P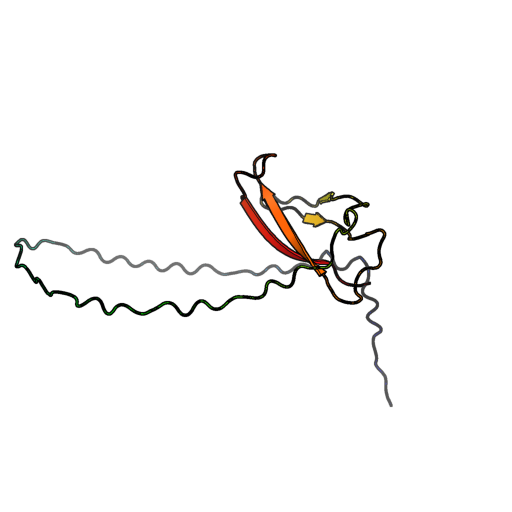rotein AF-A0A662E2J2-F1 (afdb_monomer_lite)

Foldseek 3Di:
DDDDDDDPPPDPPPPDDDDDDDDDDDDDDDDDDDDDDDDDDDDDDDDDDDDDDDDDDPDDDDPPPDPDDDFDPQQPVHKDWDDDDPPDIDIDTAGHTPDDDDQAWDKDKDFDAPDPVRPHTPDIDIDTNGHD

Radius of gyration: 28.82 Å; chains: 1; bounding box: 43×80×71 Å

Structure (mmCIF, N/CA/C/O backbone):
data_AF-A0A662E2J2-F1
#
_entry.id   AF-A0A662E2J2-F1
#
loop_
_atom_site.group_PDB
_atom_site.id
_atom_site.type_symbol
_atom_site.label_atom_id
_atom_site.label_alt_id
_atom_site.label_comp_id
_atom_site.label_asym_id
_atom_site.label_entity_id
_atom_site.label_seq_id
_atom_site.pdbx_PDB_ins_code
_atom_site.Cartn_x
_atom_site.Cartn_y
_atom_site.Cartn_z
_atom_site.occupancy
_atom_site.B_iso_or_equiv
_atom_site.auth_seq_id
_atom_site.auth_comp_id
_atom_site.auth_asym_id
_atom_site.auth_atom_id
_atom_site.pdbx_PDB_model_num
ATOM 1 N N . MET A 1 1 ? 30.033 -38.078 7.541 1.00 40.22 1 MET A N 1
ATOM 2 C CA . MET A 1 1 ? 30.691 -36.778 7.314 1.00 40.22 1 MET A CA 1
ATOM 3 C C . MET A 1 1 ? 29.781 -36.008 6.372 1.00 40.22 1 MET A C 1
ATOM 5 O O . MET A 1 1 ? 29.499 -36.529 5.304 1.00 40.22 1 MET A O 1
ATOM 9 N N . THR A 1 2 ? 29.236 -34.894 6.872 1.00 42.88 2 THR A N 1
ATOM 10 C CA . THR A 1 2 ? 28.338 -33.911 6.224 1.00 42.88 2 THR A CA 1
ATOM 11 C C . THR A 1 2 ? 26.989 -34.414 5.694 1.00 42.88 2 THR A C 1
ATOM 13 O O . THR A 1 2 ? 26.819 -34.682 4.509 1.00 42.88 2 THR A O 1
ATOM 16 N N . ASP A 1 3 ? 26.029 -34.464 6.619 1.00 49.97 3 ASP A N 1
ATOM 17 C CA . ASP A 1 3 ? 24.655 -34.006 6.393 1.00 49.97 3 ASP A CA 1
ATOM 18 C C . ASP A 1 3 ? 24.623 -32.458 6.321 1.00 49.97 3 ASP A C 1
ATOM 20 O O . ASP A 1 3 ? 25.550 -31.806 6.807 1.00 49.97 3 ASP A O 1
ATOM 24 N N . SER A 1 4 ? 23.530 -31.915 5.770 1.00 48.03 4 SER A N 1
ATOM 25 C CA . SER A 1 4 ? 23.050 -30.524 5.842 1.00 48.03 4 SER A CA 1
ATOM 26 C C . SER A 1 4 ? 23.443 -29.530 4.736 1.00 48.03 4 SER A C 1
ATOM 28 O O . SER A 1 4 ? 24.459 -28.840 4.787 1.00 48.03 4 SER A O 1
ATOM 30 N N . LYS A 1 5 ? 22.478 -29.304 3.834 1.00 57.25 5 LYS A N 1
ATOM 31 C CA . LYS A 1 5 ? 21.945 -27.954 3.579 1.00 57.25 5 LYS A CA 1
ATOM 32 C C . LYS A 1 5 ? 20.452 -28.051 3.221 1.00 57.25 5 LYS A C 1
ATOM 34 O O . LYS A 1 5 ? 20.134 -28.607 2.170 1.00 57.25 5 LYS A O 1
ATOM 39 N N . PRO A 1 6 ? 19.535 -27.543 4.064 1.00 53.69 6 PRO A N 1
ATOM 40 C CA . PRO A 1 6 ? 18.136 -27.397 3.688 1.00 53.69 6 PRO A CA 1
ATOM 41 C C . PRO A 1 6 ? 18.013 -26.438 2.502 1.00 53.69 6 PRO A C 1
ATOM 43 O O . PRO A 1 6 ? 18.673 -25.411 2.423 1.00 53.69 6 PRO A O 1
ATOM 46 N N . ASN A 1 7 ? 17.179 -26.796 1.545 1.00 53.66 7 ASN A N 1
ATOM 47 C CA . ASN A 1 7 ? 16.821 -26.014 0.376 1.00 53.66 7 ASN A CA 1
ATOM 48 C C . ASN A 1 7 ? 15.594 -25.154 0.712 1.00 53.66 7 ASN A C 1
ATOM 50 O O . ASN A 1 7 ? 14.459 -25.593 0.539 1.00 53.66 7 ASN A O 1
ATOM 54 N N . TRP A 1 8 ? 15.808 -23.917 1.172 1.00 53.94 8 TRP A N 1
ATOM 55 C CA . TRP A 1 8 ? 14.742 -22.934 1.418 1.00 53.94 8 TRP A CA 1
ATOM 56 C C . TRP A 1 8 ? 14.157 -22.382 0.113 1.00 53.94 8 TRP A C 1
ATOM 58 O O . TRP A 1 8 ? 14.255 -21.200 -0.200 1.00 53.94 8 TRP A O 1
ATOM 68 N N . ARG A 1 9 ? 13.501 -23.249 -0.661 1.00 46.03 9 ARG A N 1
ATOM 69 C CA . ARG A 1 9 ? 12.499 -22.823 -1.640 1.00 46.03 9 ARG A CA 1
ATOM 70 C C . ARG A 1 9 ? 11.246 -22.447 -0.854 1.00 46.03 9 ARG A C 1
ATOM 72 O O . ARG A 1 9 ? 10.382 -23.287 -0.614 1.00 46.03 9 ARG A O 1
ATOM 79 N N . LEU A 1 10 ? 11.210 -21.209 -0.365 1.00 48.44 10 LEU A N 1
ATOM 80 C CA . LEU A 1 10 ? 10.107 -20.693 0.434 1.00 48.44 10 LEU A CA 1
ATOM 81 C C . LEU A 1 10 ? 8.831 -20.634 -0.411 1.00 48.44 10 LEU A C 1
ATOM 83 O O . LEU A 1 10 ? 8.694 -19.922 -1.401 1.00 48.44 10 LEU A O 1
ATOM 87 N N . SER A 1 11 ? 7.943 -21.525 0.004 1.00 41.44 11 SER A N 1
ATOM 88 C CA . SER A 1 11 ? 6.597 -21.791 -0.456 1.00 41.44 11 SER A CA 1
ATOM 89 C C . SER A 1 11 ? 5.746 -20.521 -0.440 1.00 41.44 11 SER A C 1
ATOM 91 O O . SER A 1 11 ? 5.742 -19.791 0.550 1.00 41.44 11 SER A O 1
ATOM 93 N N . ARG A 1 12 ? 4.936 -20.324 -1.488 1.00 53.69 12 ARG A N 1
ATOM 94 C CA . ARG A 1 12 ? 3.883 -19.292 -1.647 1.00 53.69 12 ARG A CA 1
ATOM 95 C C . ARG A 1 12 ? 2.752 -19.382 -0.594 1.00 53.69 12 ARG A C 1
ATOM 97 O O . ARG A 1 12 ? 1.618 -19.009 -0.852 1.00 53.69 12 ARG A O 1
ATOM 104 N N . ARG A 1 13 ? 3.033 -19.976 0.565 1.00 51.56 13 ARG A N 1
ATOM 105 C CA . ARG A 1 13 ? 2.105 -20.339 1.641 1.00 51.56 13 ARG A CA 1
ATOM 106 C C . ARG A 1 13 ? 2.596 -19.900 3.025 1.00 51.56 13 ARG A C 1
ATOM 108 O O . ARG A 1 13 ? 2.016 -20.303 4.023 1.00 51.56 13 ARG A O 1
ATOM 115 N N . GLY A 1 14 ? 3.638 -19.073 3.101 1.00 47.03 14 GLY A N 1
ATOM 116 C CA . GLY A 1 14 ? 4.164 -18.531 4.359 1.00 47.03 14 GLY A CA 1
ATOM 117 C C . GLY A 1 14 ? 3.388 -17.338 4.925 1.00 47.03 14 GLY A C 1
ATOM 118 O O . GLY A 1 14 ? 3.980 -16.559 5.656 1.00 47.03 14 GLY A O 1
ATOM 119 N N . PHE A 1 15 ? 2.111 -17.161 4.571 1.00 54.44 15 PHE A N 1
ATOM 120 C CA . PHE A 1 15 ? 1.319 -15.999 4.997 1.00 54.44 15 PHE A CA 1
ATOM 121 C C . PHE A 1 15 ? 0.492 -16.239 6.281 1.00 54.44 15 PHE A C 1
ATOM 123 O O . PHE A 1 15 ? -0.149 -15.325 6.770 1.00 54.44 15 PHE A O 1
ATOM 130 N N . LEU A 1 16 ? 0.505 -17.436 6.887 1.00 49.09 16 LEU A N 1
ATOM 131 C CA . LEU A 1 16 ? -0.276 -17.705 8.111 1.00 49.09 16 LEU A CA 1
ATOM 132 C C . LEU A 1 16 ? 0.507 -18.453 9.206 1.00 49.09 16 LEU A C 1
ATOM 134 O O . LEU A 1 16 ? 0.283 -19.632 9.473 1.00 49.09 16 LEU A O 1
ATOM 138 N N . ALA A 1 17 ? 1.394 -17.738 9.892 1.00 41.12 17 ALA A N 1
ATOM 139 C CA . ALA A 1 17 ? 1.814 -18.049 11.261 1.00 41.12 17 ALA A CA 1
ATOM 140 C C . ALA A 1 17 ? 2.186 -16.707 11.918 1.00 41.12 17 ALA A C 1
ATOM 142 O O . ALA A 1 17 ? 3.186 -16.109 11.556 1.00 41.12 17 ALA A O 1
ATOM 143 N N . GLY A 1 18 ? 1.365 -16.089 12.765 1.00 41.59 18 GLY A N 1
ATOM 144 C CA . GLY A 1 18 ? 0.863 -16.659 14.008 1.00 41.59 18 GLY A CA 1
ATOM 145 C C . GLY A 1 18 ? 1.822 -16.322 15.154 1.00 41.59 18 GLY A C 1
ATOM 146 O O . GLY A 1 18 ? 2.411 -17.227 15.734 1.00 41.59 18 GLY A O 1
ATOM 147 N N . THR A 1 19 ? 1.989 -15.038 15.485 1.00 51.34 19 THR A N 1
ATOM 148 C CA . THR A 1 19 ? 2.614 -14.612 16.748 1.00 51.34 19 THR A CA 1
ATOM 149 C C . THR A 1 19 ? 1.601 -13.854 17.590 1.00 51.34 19 THR A C 1
ATOM 151 O O . THR A 1 19 ? 1.389 -12.657 17.421 1.00 51.34 19 THR A O 1
ATOM 154 N N . ILE A 1 20 ? 0.983 -14.579 18.523 1.00 52.66 20 ILE A N 1
ATOM 155 C CA . ILE A 1 20 ? 0.314 -14.007 19.690 1.00 52.66 20 ILE A CA 1
ATOM 156 C C . ILE A 1 20 ? 1.423 -13.459 20.594 1.00 52.66 20 ILE A C 1
ATOM 158 O O . ILE A 1 20 ? 2.105 -14.228 21.269 1.00 52.66 20 ILE A O 1
ATOM 162 N N . ALA A 1 21 ? 1.625 -12.144 20.611 1.00 43.91 21 ALA A N 1
ATOM 163 C CA . ALA A 1 21 ? 2.381 -11.496 21.675 1.00 43.91 21 ALA A CA 1
ATOM 164 C C . ALA A 1 21 ? 1.394 -11.076 22.769 1.00 43.91 21 ALA A C 1
ATOM 166 O O . ALA A 1 21 ? 0.586 -10.169 22.597 1.00 43.91 21 ALA A O 1
ATOM 167 N N . THR A 1 22 ? 1.433 -11.790 23.892 1.00 45.09 22 THR A N 1
ATOM 168 C CA . THR A 1 22 ? 0.699 -11.436 25.112 1.00 45.09 22 THR A CA 1
ATOM 169 C C . THR A 1 22 ? 1.498 -10.360 25.845 1.00 45.09 22 THR A C 1
ATOM 171 O O . THR A 1 22 ? 2.574 -10.660 26.356 1.00 45.09 22 THR A O 1
ATOM 174 N N . ALA A 1 23 ? 1.003 -9.123 25.914 1.00 45.22 23 ALA A N 1
ATOM 175 C CA . ALA A 1 23 ? 1.535 -8.119 26.835 1.00 45.22 23 ALA A CA 1
ATOM 176 C C . ALA A 1 23 ? 0.618 -8.040 28.063 1.00 45.22 23 ALA A C 1
ATOM 178 O O . ALA A 1 23 ? -0.560 -7.701 27.961 1.00 45.22 23 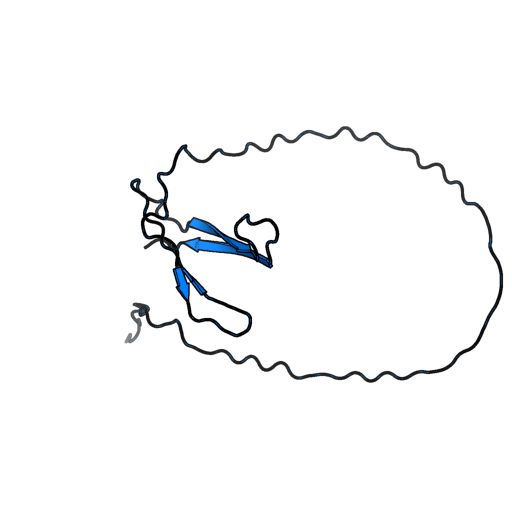ALA A O 1
ATOM 179 N N . LEU A 1 24 ? 1.166 -8.433 29.214 1.00 50.31 24 LEU A N 1
ATOM 180 C CA . LEU A 1 24 ? 0.508 -8.402 30.516 1.00 50.31 24 LEU A CA 1
ATOM 181 C C . LEU A 1 24 ? 0.296 -6.949 30.970 1.00 50.31 24 LEU A C 1
ATOM 183 O O . LEU A 1 24 ? 1.212 -6.130 30.896 1.00 50.31 24 LEU A O 1
ATOM 187 N N . ALA A 1 25 ? -0.894 -6.665 31.493 1.00 45.81 25 ALA A N 1
ATOM 188 C CA . ALA A 1 25 ? -1.226 -5.427 32.181 1.00 45.81 25 ALA A CA 1
ATOM 189 C C . ALA A 1 25 ? -0.396 -5.250 33.467 1.00 45.81 25 ALA A C 1
ATOM 191 O O . ALA A 1 25 ? -0.264 -6.184 34.258 1.00 45.81 25 ALA A O 1
ATOM 192 N N . ALA A 1 26 ? 0.086 -4.030 33.705 1.00 45.72 26 ALA A N 1
ATOM 193 C CA . ALA A 1 26 ? 0.527 -3.569 35.016 1.00 45.72 26 ALA A CA 1
ATOM 194 C C . ALA A 1 26 ? -0.277 -2.312 35.374 1.00 45.72 26 ALA A C 1
ATOM 196 O O . ALA A 1 26 ? -0.057 -1.235 34.826 1.00 45.72 26 ALA A O 1
ATOM 197 N N . CYS A 1 27 ? -1.250 -2.479 36.264 1.00 36.84 27 CYS A N 1
ATOM 198 C CA . CYS A 1 27 ? -1.915 -1.397 36.974 1.00 36.84 27 CYS A CA 1
ATOM 199 C C . CYS A 1 27 ? -0.949 -0.833 38.025 1.00 36.84 27 CYS A C 1
ATOM 201 O O . CYS A 1 27 ? -0.416 -1.580 38.846 1.00 36.84 27 CYS A O 1
ATOM 203 N N . ALA A 1 28 ? -0.720 0.477 37.994 1.00 41.81 28 ALA A N 1
ATOM 204 C CA . ALA A 1 28 ? -0.161 1.206 39.121 1.00 41.81 28 ALA A CA 1
ATOM 205 C C . ALA A 1 28 ? -1.252 2.141 39.644 1.00 41.81 28 ALA A C 1
ATOM 207 O O . ALA A 1 28 ? -1.493 3.206 39.079 1.00 41.81 28 ALA A O 1
ATOM 208 N N . ASP A 1 29 ? -1.927 1.694 40.700 1.00 39.50 29 ASP A N 1
ATOM 209 C CA . ASP A 1 29 ? -2.745 2.535 41.564 1.00 39.50 29 ASP A CA 1
ATOM 210 C C . ASP A 1 29 ? -1.810 3.391 42.428 1.00 39.50 29 ASP A C 1
ATOM 212 O O . ASP A 1 29 ? -0.915 2.878 43.104 1.00 39.50 29 ASP A O 1
ATOM 216 N N . GLY A 1 30 ? -2.003 4.705 42.387 1.00 41.09 30 GLY A N 1
ATOM 217 C CA . GLY A 1 30 ? -1.253 5.674 43.176 1.00 41.09 30 GLY A CA 1
ATOM 218 C C . GLY A 1 30 ? -2.171 6.796 43.635 1.00 41.09 30 GLY A C 1
ATOM 219 O O . GLY A 1 30 ? -2.123 7.892 43.087 1.00 41.09 30 GLY A O 1
ATOM 220 N N . ASP A 1 31 ? -3.017 6.490 44.617 1.00 38.81 31 ASP A N 1
ATOM 221 C CA . ASP A 1 31 ? -3.755 7.461 45.425 1.00 38.81 31 ASP A CA 1
ATOM 222 C C . ASP A 1 31 ? -2.792 8.161 46.398 1.00 38.81 31 ASP A C 1
ATOM 224 O O . ASP A 1 31 ? -2.224 7.529 47.291 1.00 38.81 31 ASP A O 1
ATOM 228 N N . THR A 1 32 ? -2.658 9.479 46.276 1.00 50.59 32 THR A N 1
ATOM 229 C CA . THR A 1 32 ? -2.281 10.349 47.398 1.00 50.59 32 THR A CA 1
ATOM 230 C C . THR A 1 32 ? -3.042 11.665 47.293 1.00 50.59 32 THR A C 1
ATOM 232 O O . THR A 1 32 ? -2.630 12.609 46.621 1.00 50.59 32 THR A O 1
ATOM 235 N N . ASP A 1 33 ? -4.174 11.710 47.991 1.00 43.69 33 ASP A N 1
ATOM 236 C CA . ASP A 1 33 ? -4.875 12.931 48.381 1.00 43.69 33 ASP A CA 1
ATOM 237 C C . ASP A 1 33 ? -4.129 13.635 49.526 1.00 43.69 33 ASP A C 1
ATOM 239 O O . ASP A 1 33 ? -3.727 12.986 50.495 1.00 43.69 33 ASP A O 1
ATOM 243 N N . SER A 1 34 ? -3.953 14.956 49.411 1.00 45.44 34 SER A N 1
ATOM 244 C CA . SER A 1 34 ? -3.871 15.934 50.512 1.00 45.44 34 SER A CA 1
ATOM 245 C C . SER A 1 34 ? -3.666 17.347 49.936 1.00 45.44 34 SER A C 1
ATOM 247 O O . SER A 1 34 ? -2.556 17.724 49.559 1.00 45.44 34 SER A O 1
ATOM 249 N N . GLY A 1 35 ? -4.732 18.155 49.887 1.00 36.28 35 GLY A N 1
ATOM 250 C CA . GLY A 1 35 ? -4.627 19.628 49.845 1.00 36.28 35 GLY A CA 1
ATOM 251 C C . GLY A 1 35 ? -4.231 20.220 51.218 1.00 36.28 35 GLY A C 1
ATOM 252 O O . GLY A 1 35 ? -3.875 19.451 52.111 1.00 36.28 35 GLY A O 1
ATOM 253 N N . PRO A 1 36 ? -4.359 21.544 51.481 1.00 55.66 36 PRO A N 1
ATOM 254 C CA . PRO A 1 36 ? -4.802 22.626 50.596 1.00 55.66 36 PRO A CA 1
ATOM 255 C C . PRO A 1 36 ? -3.916 23.906 50.614 1.00 55.66 36 PRO A C 1
ATOM 257 O O . PRO A 1 36 ? -3.090 24.115 51.493 1.00 55.66 36 PRO A O 1
ATOM 260 N N . ALA A 1 37 ? -4.208 24.795 49.654 1.00 42.06 37 ALA A N 1
ATOM 261 C CA . ALA A 1 37 ? -4.080 26.263 49.673 1.00 42.06 37 ALA A CA 1
ATOM 262 C C . ALA A 1 37 ? -2.734 26.928 50.049 1.00 42.06 37 ALA A C 1
ATOM 264 O O . ALA A 1 37 ? -2.320 26.943 51.203 1.00 42.06 37 ALA A O 1
ATOM 265 N N . SER A 1 38 ? -2.176 27.705 49.110 1.00 49.78 38 SER A N 1
ATOM 266 C CA . SER A 1 38 ? -1.558 28.988 49.468 1.00 49.78 38 SER A CA 1
ATOM 267 C C . SER A 1 38 ? -1.634 30.013 48.333 1.00 49.78 38 SER A C 1
ATOM 269 O O . SER A 1 38 ? -1.422 29.713 47.160 1.00 49.78 38 SER A O 1
ATOM 271 N N . THR A 1 39 ? -1.998 31.217 48.748 1.00 39.75 39 THR A N 1
ATOM 272 C CA . THR A 1 39 ? -2.351 32.433 48.013 1.00 39.75 39 THR A CA 1
ATOM 273 C C . THR A 1 39 ? -1.111 33.283 47.691 1.00 39.75 39 THR A C 1
ATOM 275 O O . THR A 1 39 ? -0.156 33.267 48.463 1.00 39.75 39 THR A O 1
ATOM 278 N N . ALA A 1 40 ? -1.233 34.149 46.668 1.00 40.41 40 ALA A N 1
ATOM 279 C CA . ALA A 1 40 ? -0.454 35.389 46.434 1.00 40.41 40 ALA A CA 1
ATOM 280 C C . ALA A 1 40 ? 0.931 35.198 45.758 1.00 40.41 40 ALA A C 1
ATOM 282 O O . ALA A 1 40 ? 1.612 34.223 46.030 1.00 40.41 40 ALA A O 1
ATOM 283 N N . VAL A 1 41 ? 1.487 36.062 44.895 1.00 46.19 41 VAL A N 1
ATOM 284 C CA . VAL A 1 41 ? 1.165 37.345 44.216 1.00 46.19 41 VAL A CA 1
ATOM 285 C C . VAL A 1 41 ? 2.216 37.512 43.080 1.00 46.19 41 VAL A C 1
ATOM 287 O O . VAL A 1 41 ? 3.237 36.822 43.115 1.00 46.19 41 VAL A O 1
ATOM 290 N N . PRO A 1 42 ? 2.010 38.391 42.075 1.00 61.84 42 PRO A N 1
ATOM 291 C CA . PRO A 1 42 ? 2.848 38.481 40.875 1.00 61.84 42 PRO A CA 1
ATOM 292 C C . PRO A 1 42 ? 4.133 39.267 41.141 1.00 61.84 42 PRO A C 1
ATOM 294 O O . PRO A 1 42 ? 4.092 40.235 41.892 1.00 61.84 42 PRO A O 1
ATOM 297 N N . ASN A 1 43 ? 5.248 38.904 40.496 1.00 50.91 43 ASN A N 1
ATOM 298 C CA . ASN A 1 43 ? 6.464 39.717 40.517 1.00 50.91 43 ASN A CA 1
ATOM 299 C C . ASN A 1 43 ? 7.267 39.634 39.206 1.00 50.91 43 ASN A C 1
ATOM 301 O O . ASN A 1 43 ? 7.874 38.617 38.883 1.00 50.91 43 ASN A O 1
ATOM 305 N N . THR A 1 44 ? 7.260 40.794 38.546 1.00 49.00 44 THR A N 1
ATOM 306 C CA . THR A 1 44 ? 8.409 41.539 38.010 1.00 49.00 44 THR A CA 1
ATOM 307 C C . THR A 1 44 ? 9.024 41.128 36.675 1.00 49.00 44 THR A C 1
ATOM 309 O O . THR A 1 44 ? 9.765 40.159 36.548 1.00 49.00 44 THR A O 1
ATOM 312 N N . ASP A 1 45 ? 8.758 42.019 35.719 1.00 43.81 45 ASP A N 1
ATOM 313 C CA . ASP A 1 45 ? 9.501 42.361 34.512 1.00 43.81 45 ASP A CA 1
ATOM 314 C C . ASP A 1 45 ? 10.976 41.937 34.502 1.00 43.81 45 ASP A C 1
ATOM 316 O O . ASP A 1 45 ? 11.804 42.403 35.287 1.00 43.81 45 ASP A O 1
ATOM 320 N N . GLY A 1 46 ? 11.308 41.113 33.511 1.00 44.72 46 GLY A N 1
ATOM 321 C CA . GLY A 1 46 ? 12.668 40.817 33.088 1.00 44.72 46 GLY A CA 1
ATOM 322 C C . GLY A 1 46 ? 12.810 41.096 31.598 1.00 44.72 46 GLY A C 1
ATOM 323 O O . GLY A 1 46 ? 12.816 40.172 30.791 1.00 44.72 46 GLY A O 1
ATOM 324 N N . THR A 1 47 ? 12.906 42.372 31.223 1.00 48.81 47 THR A N 1
ATOM 325 C CA . THR A 1 47 ? 13.358 42.782 29.887 1.00 48.81 47 THR A CA 1
ATOM 326 C C . THR A 1 47 ? 14.829 42.405 29.740 1.00 48.81 47 THR A C 1
ATOM 328 O O . THR A 1 47 ? 15.715 43.134 30.181 1.00 48.81 47 THR A O 1
ATOM 331 N N . THR A 1 48 ? 15.104 41.269 29.107 1.00 47.84 48 THR A N 1
ATOM 332 C CA . THR A 1 48 ? 16.421 40.947 28.555 1.00 47.84 48 THR A CA 1
ATOM 333 C C . THR A 1 48 ? 16.342 41.048 27.036 1.00 47.84 48 THR A C 1
ATOM 335 O O . THR A 1 48 ? 15.708 40.247 26.353 1.00 47.84 48 THR A O 1
ATOM 338 N N . ALA A 1 49 ? 16.958 42.103 26.502 1.00 47.28 49 ALA A N 1
ATOM 339 C CA . ALA A 1 49 ? 17.112 42.311 25.071 1.00 47.28 49 ALA A CA 1
ATOM 340 C C . ALA A 1 49 ? 17.959 41.171 24.484 1.00 47.28 49 ALA A C 1
ATOM 342 O O . ALA A 1 49 ? 19.149 41.058 24.773 1.00 47.28 49 ALA A O 1
ATOM 343 N N . SER A 1 50 ? 17.330 40.321 23.674 1.00 47.47 50 SER A N 1
ATOM 344 C CA . SER A 1 50 ? 18.010 39.255 22.946 1.00 47.47 50 SER A CA 1
ATOM 345 C C . SER A 1 50 ? 18.604 39.840 21.665 1.00 47.47 50 SER A C 1
ATOM 347 O O . SER A 1 50 ? 17.886 40.289 20.772 1.00 47.47 50 SER A O 1
ATOM 349 N N . THR A 1 51 ? 19.931 39.901 21.600 1.00 46.81 51 THR A N 1
ATOM 350 C CA . THR A 1 51 ? 20.688 40.271 20.401 1.00 46.81 51 THR A CA 1
ATOM 351 C C . THR A 1 51 ? 20.492 39.197 19.333 1.00 46.81 51 THR A C 1
ATOM 353 O O . THR A 1 51 ? 21.002 38.085 19.465 1.00 46.81 51 THR A O 1
ATOM 356 N N . ALA A 1 52 ? 19.757 39.524 18.273 1.00 52.41 52 ALA A N 1
ATOM 357 C CA . ALA A 1 52 ? 19.639 38.677 17.096 1.00 52.41 52 ALA A CA 1
ATOM 358 C C . ALA A 1 52 ? 20.954 38.720 16.294 1.00 52.41 52 ALA A C 1
ATOM 360 O O . ALA A 1 52 ? 21.270 39.717 15.647 1.00 52.41 52 ALA A O 1
ATOM 361 N N . THR A 1 53 ? 21.729 37.636 16.344 1.00 54.25 53 THR A N 1
ATOM 362 C CA . THR A 1 53 ? 22.824 37.386 15.399 1.00 54.25 53 THR A CA 1
ATOM 363 C C . THR A 1 53 ? 22.214 36.893 14.091 1.00 54.25 53 THR A C 1
ATOM 365 O O . THR A 1 53 ? 21.673 35.791 14.029 1.00 54.25 53 THR A O 1
ATOM 3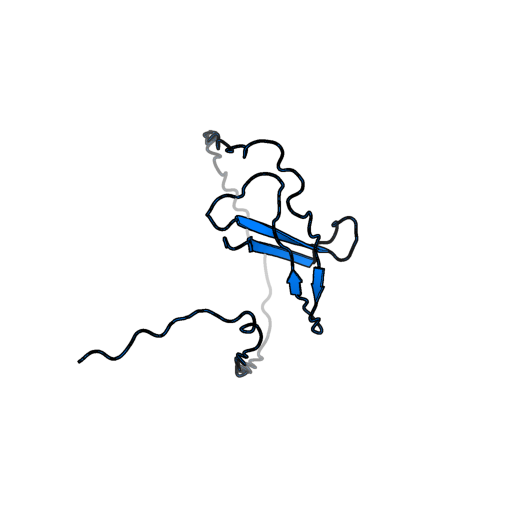68 N N . THR A 1 54 ? 22.293 37.707 13.040 1.00 47.38 54 THR A N 1
ATOM 369 C CA . THR A 1 54 ? 21.910 37.322 11.677 1.00 47.38 54 THR A CA 1
ATOM 370 C C . THR A 1 54 ? 22.882 36.263 11.156 1.00 47.38 54 THR A C 1
ATOM 372 O O . THR A 1 54 ? 23.970 36.584 10.681 1.00 47.38 54 THR A O 1
ATOM 375 N N . ALA A 1 55 ? 22.503 34.990 11.263 1.00 56.53 55 ALA A N 1
ATOM 376 C CA . ALA A 1 55 ? 23.170 33.900 10.565 1.00 56.53 55 ALA A CA 1
ATOM 377 C C . ALA A 1 55 ? 22.709 33.895 9.100 1.00 56.53 55 ALA A C 1
ATOM 379 O O . ALA A 1 55 ? 21.517 33.808 8.813 1.00 56.53 55 ALA A O 1
ATOM 380 N N . VAL A 1 56 ? 23.656 34.012 8.171 1.00 65.00 56 VAL A N 1
ATOM 381 C CA . VAL A 1 56 ? 23.407 33.819 6.738 1.00 65.00 56 VAL A CA 1
ATOM 382 C C . VAL A 1 56 ? 23.098 32.337 6.478 1.00 65.00 56 VAL A C 1
ATOM 384 O O . VAL A 1 56 ? 23.932 31.490 6.806 1.00 65.00 56 VAL A O 1
ATOM 387 N N . PRO A 1 57 ? 21.933 31.975 5.910 1.00 56.56 57 PRO A N 1
ATOM 388 C CA . PRO A 1 57 ? 21.675 30.591 5.547 1.00 56.56 57 PRO A CA 1
ATOM 389 C C . PRO A 1 57 ? 22.559 30.220 4.353 1.00 56.56 57 PRO A C 1
ATOM 391 O O . PRO A 1 57 ? 22.403 30.741 3.247 1.00 56.56 57 PRO A O 1
ATOM 394 N N . THR A 1 58 ? 23.507 29.311 4.581 1.00 61.34 58 THR A N 1
ATOM 395 C CA . THR A 1 58 ? 24.196 28.611 3.494 1.00 61.34 58 THR A CA 1
ATOM 396 C C . THR A 1 58 ? 23.147 27.764 2.787 1.00 61.34 58 THR A C 1
ATOM 398 O O . THR A 1 58 ? 22.639 26.799 3.348 1.00 61.34 58 THR A O 1
ATOM 401 N N . THR A 1 59 ? 22.765 28.177 1.581 1.00 62.69 59 THR A N 1
ATOM 402 C CA . THR A 1 59 ? 21.832 27.425 0.742 1.00 62.69 59 THR A CA 1
ATOM 403 C C . THR A 1 59 ? 22.577 26.219 0.186 1.00 62.69 59 THR A C 1
ATOM 405 O O . THR A 1 59 ? 23.326 26.331 -0.783 1.00 62.69 59 THR A O 1
ATOM 408 N N . SER A 1 60 ? 22.413 25.069 0.832 1.00 64.50 60 SER A N 1
ATOM 409 C CA . SER A 1 60 ? 22.802 23.785 0.260 1.00 64.50 60 SER A CA 1
ATOM 410 C C . SER A 1 60 ? 21.792 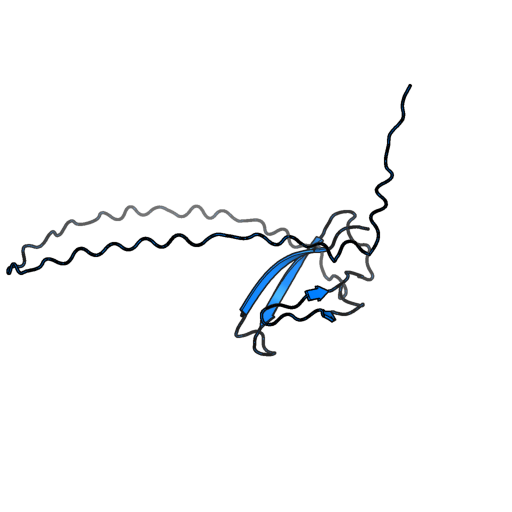23.428 -0.826 1.00 64.50 60 SER A C 1
ATOM 412 O O . SER A 1 60 ? 20.629 23.160 -0.536 1.00 64.50 60 SER A O 1
ATOM 414 N N . VAL A 1 61 ? 22.227 23.460 -2.085 1.00 63.34 61 VAL A N 1
ATOM 415 C CA . VAL A 1 61 ? 21.452 22.917 -3.203 1.00 63.34 61 VAL A CA 1
ATOM 416 C C . VAL A 1 61 ? 21.498 21.397 -3.075 1.00 63.34 61 VAL A C 1
ATOM 418 O O . VAL A 1 61 ? 22.548 20.789 -3.273 1.00 63.34 61 VAL A O 1
ATOM 421 N N . VAL A 1 62 ? 20.375 20.795 -2.686 1.00 66.00 62 VAL A N 1
ATOM 422 C CA . VAL A 1 62 ? 20.172 19.350 -2.807 1.00 66.00 62 VAL A CA 1
ATOM 423 C C . VAL A 1 62 ? 19.886 19.083 -4.278 1.00 66.00 62 VAL A C 1
ATOM 425 O O . VAL A 1 62 ? 18.844 19.479 -4.800 1.00 66.00 62 VAL A O 1
ATOM 428 N N . GLU A 1 63 ? 20.842 18.460 -4.961 1.00 55.62 63 GLU A N 1
ATOM 429 C CA . GLU A 1 63 ? 20.629 17.926 -6.300 1.00 55.62 63 GLU A CA 1
ATOM 430 C C . GLU A 1 63 ? 19.609 16.790 -6.179 1.00 55.62 63 GLU A C 1
ATOM 432 O O . GLU A 1 63 ? 19.916 15.696 -5.711 1.00 55.62 63 GLU A O 1
ATOM 437 N N . THR A 1 64 ? 18.355 17.090 -6.514 1.00 53.81 64 THR A N 1
ATOM 438 C CA . THR A 1 64 ? 17.324 16.068 -6.673 1.00 53.81 64 THR A CA 1
ATOM 439 C C . THR A 1 64 ? 17.640 15.344 -7.970 1.00 53.81 64 THR A C 1
ATOM 441 O O . THR A 1 64 ? 17.426 15.885 -9.055 1.00 53.81 64 THR A O 1
ATOM 444 N N . THR A 1 65 ? 18.204 14.145 -7.858 1.00 60.88 65 THR A N 1
ATOM 445 C CA . THR A 1 65 ? 18.350 13.203 -8.964 1.00 60.88 65 THR A CA 1
ATOM 446 C C . THR A 1 65 ? 16.952 12.911 -9.495 1.00 60.88 65 THR A C 1
ATOM 448 O O . THR A 1 65 ? 16.193 12.155 -8.896 1.00 60.88 65 THR A O 1
ATOM 451 N N . VAL A 1 66 ? 16.577 13.575 -10.588 1.00 60.97 66 VAL A N 1
ATOM 452 C CA . VAL A 1 66 ? 15.316 13.310 -11.280 1.00 60.97 66 VAL A CA 1
ATOM 453 C C . VAL A 1 66 ? 15.430 11.898 -11.862 1.00 60.97 66 VAL A C 1
ATOM 455 O O . VAL A 1 66 ? 16.309 11.682 -12.704 1.00 60.97 66 VAL A O 1
ATOM 458 N N . PRO A 1 67 ? 14.617 10.924 -11.411 1.00 62.41 67 PRO A N 1
ATOM 459 C CA . PRO A 1 67 ? 14.626 9.593 -12.000 1.00 62.41 67 PRO A CA 1
ATOM 460 C C . PRO A 1 67 ? 14.303 9.697 -13.500 1.00 62.41 67 PRO A C 1
ATOM 462 O O . PRO A 1 67 ? 13.566 10.604 -13.905 1.00 62.41 67 PRO A O 1
ATOM 465 N N . PRO A 1 68 ? 14.882 8.824 -14.346 1.00 56.12 68 PRO A N 1
ATOM 466 C CA . PRO A 1 68 ? 14.672 8.879 -15.786 1.00 56.12 68 PRO A CA 1
ATOM 467 C C . PRO A 1 68 ? 13.178 8.877 -16.132 1.00 56.12 68 PRO A C 1
ATOM 469 O O . PRO A 1 68 ? 12.361 8.203 -15.508 1.00 56.12 68 PRO A O 1
ATOM 472 N N . ALA A 1 69 ? 12.853 9.718 -17.111 1.00 62.47 69 ALA A N 1
ATOM 473 C CA . ALA A 1 69 ? 11.510 10.154 -17.439 1.00 62.47 69 ALA A CA 1
ATOM 474 C C . ALA A 1 69 ? 10.602 9.035 -17.976 1.00 62.47 69 ALA A C 1
ATOM 476 O O . ALA A 1 69 ? 11.012 8.236 -18.811 1.00 62.47 69 ALA A O 1
ATOM 477 N N . VAL A 1 70 ? 9.340 9.128 -17.544 1.00 51.91 70 VAL A N 1
ATOM 478 C CA . VAL A 1 70 ? 8.129 8.442 -18.021 1.00 51.91 70 VAL A CA 1
ATOM 479 C C . VAL A 1 70 ? 8.222 6.920 -18.001 1.00 51.91 70 VAL A C 1
ATOM 481 O O . VAL A 1 70 ? 8.289 6.264 -19.033 1.00 51.91 70 VAL A O 1
ATOM 484 N N . LEU A 1 71 ? 8.138 6.363 -16.794 1.00 61.19 71 LEU A N 1
ATOM 485 C CA . LEU A 1 71 ? 7.695 4.987 -16.630 1.00 61.19 71 LEU A CA 1
ATOM 486 C C . LEU A 1 71 ? 6.253 4.915 -17.144 1.00 61.19 71 LEU A C 1
ATOM 488 O O . LEU A 1 71 ? 5.365 5.578 -16.601 1.00 61.19 71 LEU A O 1
ATOM 492 N N . THR A 1 72 ? 6.023 4.136 -18.200 1.00 78.06 72 THR A N 1
ATOM 493 C CA . THR A 1 72 ? 4.695 3.579 -18.473 1.00 78.06 72 THR A CA 1
ATOM 494 C C . THR A 1 72 ? 4.110 3.054 -17.161 1.00 78.06 72 THR A C 1
ATOM 496 O O . THR A 1 72 ? 4.863 2.537 -16.334 1.00 78.06 72 THR A O 1
ATOM 499 N N . ASP A 1 73 ? 2.795 3.210 -16.967 1.00 89.12 73 ASP A N 1
ATOM 500 C CA . ASP A 1 73 ? 2.095 2.796 -15.745 1.00 89.12 73 ASP A CA 1
ATOM 501 C C . ASP A 1 73 ? 2.604 1.426 -15.252 1.00 89.12 73 ASP A C 1
ATOM 503 O O . ASP A 1 73 ? 2.362 0.412 -15.913 1.00 89.12 73 ASP A O 1
ATOM 507 N N . PRO A 1 74 ? 3.338 1.363 -14.125 1.00 91.12 74 PRO A N 1
ATOM 508 C CA . PRO A 1 74 ? 3.919 0.114 -13.654 1.00 91.12 74 PRO A CA 1
ATOM 509 C C . PRO A 1 74 ? 2.861 -0.811 -13.042 1.00 91.12 74 PRO A C 1
ATOM 511 O O . PRO A 1 74 ? 3.165 -1.969 -12.754 1.00 91.12 74 PRO A O 1
ATOM 514 N N . PHE A 1 75 ? 1.623 -0.342 -12.861 1.00 93.06 75 PHE A N 1
ATOM 515 C CA . PHE A 1 75 ? 0.519 -1.079 -12.257 1.00 93.06 75 PHE A CA 1
ATOM 516 C C . PHE A 1 75 ? -0.441 -1.663 -13.301 1.00 93.06 75 PHE A C 1
ATOM 518 O O . PHE A 1 75 ? -1.644 -1.761 -13.067 1.00 93.06 75 PHE A O 1
ATOM 525 N N . THR A 1 76 ? 0.086 -2.146 -14.432 1.00 93.19 76 THR A N 1
ATOM 526 C CA . THR A 1 76 ? -0.715 -2.767 -15.508 1.00 93.19 76 THR A CA 1
ATOM 527 C C . THR A 1 76 ? -1.539 -3.983 -15.060 1.00 93.19 76 THR A C 1
ATOM 529 O O . THR A 1 76 ? -2.535 -4.334 -15.692 1.00 93.19 76 THR A O 1
ATOM 532 N N . LEU A 1 77 ? -1.148 -4.631 -13.957 1.00 94.25 77 LEU A N 1
ATOM 533 C CA . LEU A 1 77 ? -1.875 -5.747 -13.338 1.00 94.25 77 LEU A CA 1
ATOM 534 C C . LEU A 1 77 ? -2.918 -5.296 -12.300 1.00 94.25 77 LEU A C 1
ATOM 536 O O . LEU A 1 77 ? -3.616 -6.135 -11.730 1.00 94.25 77 LEU A O 1
ATOM 540 N N . GLY A 1 78 ? -3.033 -3.988 -12.078 1.00 95.50 78 GLY A N 1
ATOM 541 C CA . GLY A 1 78 ? -3.933 -3.364 -11.123 1.00 95.50 78 GLY A CA 1
ATOM 542 C C . GLY A 1 78 ? -3.477 -3.476 -9.669 1.00 95.50 78 GLY A C 1
ATOM 543 O O . GLY A 1 78 ? -2.376 -3.924 -9.347 1.00 95.50 78 GLY A O 1
ATOM 544 N N . VAL A 1 79 ? -4.382 -3.061 -8.787 1.00 96.75 79 VAL A N 1
ATOM 545 C CA . VAL A 1 79 ? -4.245 -3.097 -7.328 1.00 96.75 79 VAL A CA 1
ATOM 546 C C . VAL A 1 79 ? -5.421 -3.889 -6.763 1.00 96.75 79 VAL A C 1
ATOM 548 O O . VAL A 1 79 ? -6.524 -3.858 -7.313 1.00 96.75 79 VAL A O 1
ATOM 551 N N . ALA A 1 80 ? -5.196 -4.612 -5.671 1.00 97.12 80 ALA A N 1
ATOM 552 C CA . ALA A 1 80 ? -6.228 -5.368 -4.977 1.00 97.12 80 ALA A CA 1
ATOM 553 C C . ALA A 1 80 ? -6.137 -5.178 -3.460 1.00 97.12 80 ALA A C 1
ATOM 555 O O . ALA A 1 80 ? -5.083 -4.844 -2.919 1.00 97.12 80 ALA A O 1
ATOM 556 N N . SER A 1 81 ? -7.243 -5.458 -2.773 1.00 97.94 81 SER A N 1
ATOM 557 C CA . SER A 1 81 ? -7.306 -5.558 -1.315 1.00 97.94 81 SER A CA 1
ATOM 558 C C . SER A 1 81 ? -7.892 -6.906 -0.880 1.00 97.94 81 SER A C 1
ATOM 560 O O . SER A 1 81 ? -8.576 -7.578 -1.659 1.00 97.94 81 SER A O 1
ATOM 562 N N . GLY A 1 82 ? -7.610 -7.341 0.350 1.00 97.56 82 GLY A N 1
ATOM 563 C CA . GLY A 1 82 ? -8.115 -8.615 0.869 1.00 97.56 82 GLY A CA 1
ATOM 564 C C . GLY A 1 82 ? -7.844 -8.855 2.353 1.00 97.56 82 GLY A C 1
ATOM 565 O O . GLY A 1 82 ? -7.212 -8.040 3.013 1.00 97.56 82 GLY A O 1
ATOM 566 N N . ASP A 1 83 ? -8.346 -9.989 2.855 1.00 97.88 83 ASP A N 1
ATOM 567 C CA . ASP A 1 83 ? -8.230 -10.444 4.255 1.00 97.88 83 ASP A CA 1
ATOM 568 C C . ASP A 1 83 ? -8.542 -9.351 5.303 1.00 97.88 83 ASP A C 1
ATOM 570 O O . ASP A 1 83 ? -7.675 -8.964 6.087 1.00 97.88 83 ASP A O 1
ATOM 574 N N . PRO A 1 84 ? -9.763 -8.782 5.288 1.00 97.94 84 PRO A N 1
ATOM 575 C CA . PRO A 1 84 ? -10.115 -7.723 6.219 1.00 97.94 84 PRO A CA 1
ATOM 576 C C . PRO A 1 84 ? -10.250 -8.252 7.655 1.00 97.94 84 PRO A C 1
ATOM 578 O O . PRO A 1 84 ? -10.956 -9.228 7.923 1.00 97.94 84 PRO A O 1
ATOM 581 N N . LEU A 1 85 ? -9.632 -7.533 8.583 1.00 97.88 85 LEU A N 1
ATOM 582 C CA . LEU A 1 85 ? -9.860 -7.577 10.024 1.00 97.88 85 LEU A CA 1
ATOM 583 C C . LEU A 1 85 ? -10.690 -6.346 10.446 1.00 97.88 85 LEU A C 1
ATOM 585 O O . LEU A 1 85 ? -10.942 -5.467 9.621 1.00 97.88 85 LEU A O 1
ATOM 589 N N . PRO A 1 86 ? -11.150 -6.247 11.711 1.00 98.00 86 PRO A N 1
ATOM 590 C CA . PRO A 1 86 ? -11.956 -5.106 12.155 1.00 98.00 86 PRO A CA 1
ATOM 591 C C . PRO A 1 86 ? -11.296 -3.731 11.958 1.00 98.00 86 PRO A C 1
ATOM 593 O O . PRO A 1 86 ? -12.004 -2.737 11.838 1.00 98.00 86 PRO A O 1
ATOM 596 N N . ASP A 1 87 ? -9.966 -3.681 11.943 1.00 96.69 87 ASP A N 1
ATOM 597 C CA . ASP A 1 87 ? -9.147 -2.467 11.918 1.00 96.69 87 ASP A CA 1
ATOM 598 C C . ASP A 1 87 ? -8.053 -2.479 10.837 1.00 96.69 87 ASP A C 1
ATOM 600 O O . ASP A 1 87 ? -7.250 -1.551 10.761 1.00 96.69 87 ASP A O 1
ATOM 604 N N . SER A 1 88 ? -7.981 -3.522 10.007 1.00 97.06 88 SER A N 1
ATOM 605 C CA . SER A 1 88 ? -6.903 -3.670 9.026 1.00 97.06 88 SER A CA 1
ATOM 606 C C . SER A 1 88 ? -7.325 -4.463 7.794 1.00 97.06 88 SER A C 1
ATOM 608 O O . SER A 1 88 ? -8.308 -5.200 7.794 1.00 97.06 88 SER A O 1
ATOM 610 N N . VAL A 1 89 ? -6.579 -4.280 6.710 1.00 98.12 89 VAL A N 1
ATOM 611 C CA . VAL A 1 89 ? -6.766 -4.968 5.432 1.00 98.12 89 VAL A CA 1
ATOM 612 C C . VAL A 1 89 ? -5.405 -5.128 4.768 1.00 98.12 89 VAL A C 1
ATOM 614 O O . VAL A 1 89 ? -4.495 -4.331 4.996 1.00 98.12 89 VAL A O 1
ATOM 617 N N . ILE A 1 90 ? -5.256 -6.144 3.928 1.00 98.06 90 ILE A N 1
ATOM 618 C CA . ILE A 1 90 ? -4.075 -6.305 3.085 1.00 98.06 90 ILE A CA 1
ATOM 619 C C . ILE A 1 90 ? -4.271 -5.510 1.800 1.00 98.06 90 ILE A C 1
ATOM 621 O O . ILE A 1 90 ? -5.305 -5.643 1.144 1.00 98.06 90 ILE A O 1
ATOM 625 N N . LEU A 1 91 ? -3.244 -4.760 1.403 1.00 98.06 91 LEU A N 1
ATOM 626 C CA . LEU A 1 91 ? -3.106 -4.191 0.064 1.00 98.06 91 LEU A CA 1
ATOM 627 C C . LEU A 1 91 ? -2.097 -5.018 -0.734 1.00 98.06 91 LEU A C 1
ATOM 629 O O . LEU A 1 91 ? -1.043 -5.393 -0.221 1.00 98.06 91 LEU A O 1
ATOM 633 N N . TRP A 1 92 ? -2.423 -5.315 -1.990 1.00 97.25 92 TRP A N 1
ATOM 634 C CA . TRP A 1 92 ? -1.548 -6.059 -2.886 1.00 97.25 92 TRP A CA 1
ATOM 635 C C . TRP A 1 92 ? -1.438 -5.382 -4.248 1.00 97.25 92 TRP A C 1
ATOM 637 O O . TRP A 1 92 ? -2.435 -4.989 -4.854 1.00 97.25 92 TRP A O 1
ATOM 647 N N . THR A 1 93 ? -0.209 -5.314 -4.748 1.00 96.00 93 THR A N 1
ATOM 648 C CA . THR A 1 93 ? 0.107 -4.910 -6.115 1.00 96.00 93 THR A CA 1
ATOM 649 C C . THR A 1 93 ? 1.334 -5.671 -6.613 1.00 96.00 93 THR A C 1
ATOM 651 O O . THR A 1 93 ? 2.067 -6.290 -5.834 1.00 96.00 93 THR A O 1
ATOM 654 N N . ARG A 1 94 ? 1.560 -5.631 -7.925 1.00 94.69 94 ARG A N 1
ATOM 655 C CA . ARG A 1 94 ? 2.769 -6.147 -8.562 1.00 94.69 94 ARG A CA 1
ATOM 656 C C . ARG A 1 94 ? 3.197 -5.215 -9.684 1.00 94.69 94 ARG A C 1
ATOM 658 O O . ARG A 1 94 ? 2.433 -4.994 -10.618 1.00 94.69 94 ARG A O 1
ATOM 665 N N . LEU A 1 95 ? 4.449 -4.768 -9.621 1.00 93.19 95 LEU A N 1
ATOM 666 C CA . LEU A 1 95 ? 5.045 -3.952 -10.671 1.00 93.19 95 LEU A CA 1
ATOM 667 C C . LEU A 1 95 ? 5.254 -4.792 -11.940 1.00 93.19 95 LEU A C 1
ATOM 669 O O . LEU A 1 95 ? 5.869 -5.863 -11.906 1.00 93.19 95 LEU A O 1
ATOM 673 N N . HIS A 1 96 ? 4.704 -4.313 -13.052 1.00 91.69 96 HIS A N 1
ATOM 674 C CA . HIS A 1 96 ? 4.851 -4.887 -14.385 1.00 91.69 96 HIS A CA 1
ATOM 675 C C . HIS A 1 96 ? 4.840 -3.779 -15.457 1.00 91.69 96 HIS A C 1
ATOM 677 O O . HIS A 1 96 ? 3.861 -3.654 -16.202 1.00 91.69 96 HIS A O 1
ATOM 683 N N . PRO A 1 97 ? 5.892 -2.942 -15.511 1.00 88.50 97 PRO A N 1
ATOM 684 C CA . PRO A 1 97 ? 6.048 -1.960 -16.579 1.00 88.50 97 PRO A CA 1
ATOM 685 C C . PRO A 1 97 ? 6.429 -2.625 -17.909 1.00 88.50 97 PRO A C 1
ATOM 687 O O . PRO A 1 97 ? 6.889 -3.768 -17.946 1.00 88.50 97 PRO A O 1
ATOM 690 N N . GLU A 1 98 ? 6.233 -1.893 -19.008 1.00 85.69 98 GLU A N 1
ATOM 691 C CA . GLU A 1 98 ? 6.665 -2.321 -20.348 1.00 85.69 98 GLU A CA 1
ATOM 692 C C . GLU A 1 98 ? 8.193 -2.327 -20.491 1.00 85.69 98 GLU A C 1
ATOM 694 O O . GLU A 1 98 ? 8.755 -3.184 -21.177 1.00 85.69 98 GLU A O 1
ATOM 699 N N . ASP A 1 99 ? 8.857 -1.392 -19.815 1.00 85.56 99 ASP A N 1
ATOM 700 C CA . ASP A 1 99 ? 10.308 -1.328 -19.714 1.00 85.56 99 ASP A CA 1
ATOM 701 C C . ASP A 1 99 ? 10.834 -2.266 -18.615 1.00 85.56 99 ASP A C 1
ATOM 703 O O . ASP A 1 99 ? 10.134 -2.546 -17.639 1.00 85.56 99 ASP A O 1
ATOM 707 N N . PRO A 1 100 ? 12.075 -2.766 -18.732 1.00 85.12 100 PRO A N 1
ATOM 708 C CA . PRO A 1 100 ? 12.666 -3.611 -17.704 1.00 85.12 100 PRO A CA 1
ATOM 709 C C . PRO A 1 100 ? 12.812 -2.863 -16.371 1.00 85.12 100 PRO A C 1
ATOM 711 O O . PRO A 1 100 ? 13.298 -1.732 -16.324 1.00 85.12 100 PRO A O 1
ATOM 714 N N . LEU A 1 101 ? 12.436 -3.536 -15.281 1.00 86.12 101 LEU A N 1
ATOM 715 C CA . LEU A 1 101 ? 12.723 -3.079 -13.923 1.00 86.12 101 LEU A CA 1
ATOM 716 C C . LEU A 1 101 ? 14.205 -3.305 -13.570 1.00 86.12 101 LEU A C 1
ATOM 718 O O . LEU A 1 101 ? 14.822 -4.223 -14.117 1.00 86.12 101 LEU A O 1
ATOM 722 N N . PRO A 1 102 ? 14.769 -2.503 -12.648 1.00 86.69 102 PRO A N 1
ATOM 723 C CA . PRO A 1 102 ? 16.029 -2.821 -11.983 1.00 86.69 102 PRO A CA 1
ATOM 724 C C . PRO A 1 102 ? 16.011 -4.218 -11.344 1.00 86.69 102 PRO A C 1
ATOM 726 O O . PRO A 1 102 ? 14.957 -4.713 -10.950 1.00 86.69 102 PRO A O 1
ATOM 729 N N . ASP A 1 103 ? 17.193 -4.815 -11.185 1.00 89.25 103 ASP A N 1
ATOM 730 C CA . ASP A 1 103 ? 17.373 -6.092 -10.472 1.00 89.25 103 ASP A CA 1
ATOM 731 C C . ASP A 1 103 ? 17.338 -5.934 -8.931 1.00 89.25 103 ASP A C 1
ATOM 733 O O . ASP A 1 103 ? 17.546 -6.904 -8.202 1.00 89.25 103 ASP A O 1
ATOM 737 N N . ASP A 1 104 ? 17.087 -4.720 -8.434 1.00 91.62 104 ASP A N 1
ATOM 738 C CA . ASP A 1 104 ? 16.992 -4.373 -7.014 1.00 91.62 104 ASP A CA 1
ATOM 739 C C . ASP A 1 104 ? 15.528 -4.199 -6.571 1.00 91.62 104 ASP A C 1
ATOM 741 O O . ASP A 1 104 ? 14.641 -3.929 -7.385 1.00 91.62 104 ASP A O 1
ATOM 745 N N . ASP A 1 105 ? 15.280 -4.312 -5.263 1.00 93.56 105 ASP A N 1
ATOM 746 C CA . ASP A 1 105 ? 13.971 -4.026 -4.669 1.00 93.56 105 ASP A CA 1
ATOM 747 C C . ASP A 1 105 ? 13.579 -2.556 -4.891 1.00 93.56 105 ASP A C 1
ATOM 749 O O . ASP A 1 105 ? 14.403 -1.642 -4.786 1.00 93.56 105 ASP A O 1
ATOM 753 N N . ILE A 1 106 ? 12.295 -2.326 -5.171 1.00 93.62 106 ILE A N 1
ATOM 754 C CA . ILE A 1 106 ? 11.756 -0.990 -5.447 1.00 93.62 106 ILE A CA 1
ATOM 755 C C . ILE A 1 106 ? 10.807 -0.594 -4.328 1.00 93.62 106 ILE A C 1
ATOM 757 O O . ILE A 1 106 ? 9.787 -1.242 -4.115 1.00 93.62 106 ILE A O 1
ATOM 761 N N . GLU A 1 107 ? 11.114 0.494 -3.636 1.00 95.69 107 GLU A N 1
ATOM 762 C CA . GLU A 1 107 ? 10.237 1.056 -2.612 1.00 95.69 107 GLU A CA 1
ATOM 763 C C . GLU A 1 107 ? 8.956 1.629 -3.243 1.00 95.69 107 GLU A C 1
ATOM 765 O O . GLU A 1 107 ? 9.012 2.489 -4.125 1.00 95.69 107 GLU A O 1
ATOM 770 N N . VAL A 1 108 ? 7.796 1.146 -2.791 1.00 96.12 108 VAL A N 1
ATOM 771 C CA . VAL A 1 108 ? 6.469 1.584 -3.240 1.00 96.12 108 VAL A CA 1
ATOM 772 C C . VAL A 1 108 ? 5.758 2.282 -2.092 1.00 96.12 108 VAL A C 1
ATOM 774 O O . VAL A 1 108 ? 5.512 1.682 -1.043 1.00 96.12 108 VAL A O 1
ATOM 777 N N . GLU A 1 109 ? 5.415 3.549 -2.297 1.00 97.88 109 GLU A N 1
ATOM 778 C CA . GLU A 1 109 ? 4.580 4.309 -1.372 1.00 97.88 109 GLU A CA 1
ATOM 779 C C . GLU A 1 109 ? 3.115 3.872 -1.482 1.00 97.88 109 GLU A C 1
ATOM 781 O O . GLU A 1 109 ? 2.620 3.556 -2.567 1.00 97.88 109 GLU A O 1
ATOM 786 N N . TRP A 1 110 ? 2.425 3.824 -0.347 1.00 97.88 110 TRP A N 1
ATOM 787 C CA . TRP A 1 110 ? 1.012 3.487 -0.268 1.00 97.88 110 TRP A CA 1
ATOM 788 C C . TRP A 1 110 ? 0.290 4.419 0.698 1.00 97.88 110 TRP A C 1
ATOM 790 O O . TRP A 1 110 ? 0.854 4.869 1.696 1.00 97.88 110 TRP A O 1
ATOM 800 N N . GLU A 1 111 ? -0.988 4.651 0.414 1.00 98.56 111 GLU A N 1
ATOM 801 C CA . GLU A 1 111 ? -1.883 5.473 1.220 1.00 98.56 111 GLU A CA 1
ATOM 802 C C . GLU A 1 111 ? -3.266 4.816 1.312 1.00 98.56 111 GLU A C 1
ATOM 804 O O . GLU A 1 111 ? -3.702 4.098 0.408 1.00 98.56 111 GLU A O 1
ATOM 809 N N . VAL A 1 112 ? -3.960 5.068 2.418 1.00 98.12 112 VAL A N 1
ATOM 810 C CA . VAL A 1 112 ? -5.361 4.715 2.648 1.00 98.12 112 VAL A CA 1
ATOM 811 C C . VAL A 1 112 ? -6.077 5.977 3.103 1.00 98.12 112 VAL A C 1
ATOM 813 O O . VAL A 1 112 ? -5.667 6.593 4.087 1.00 98.12 112 VAL A O 1
ATOM 816 N N . ALA A 1 113 ? -7.154 6.334 2.412 1.00 98.44 113 ALA A N 1
ATOM 817 C CA . ALA A 1 113 ? -7.973 7.505 2.698 1.00 98.44 113 ALA A CA 1
ATOM 818 C C . ALA A 1 113 ? -9.420 7.110 3.017 1.00 98.44 113 ALA A C 1
ATOM 820 O O . ALA A 1 113 ? -9.866 6.006 2.686 1.00 98.44 113 ALA A O 1
ATOM 821 N N . THR A 1 114 ? -10.156 8.008 3.672 1.00 98.19 114 THR A N 1
ATOM 822 C CA . THR A 1 114 ? -11.602 7.821 3.921 1.00 98.19 114 THR A CA 1
ATOM 823 C C . THR A 1 114 ? -12.478 8.305 2.767 1.00 98.19 114 THR A C 1
ATOM 825 O O . THR A 1 114 ? -13.656 7.948 2.691 1.00 98.19 114 THR A O 1
ATOM 828 N N . ASP A 1 115 ? -11.889 9.076 1.860 1.00 98.38 115 ASP A N 1
ATOM 829 C CA . ASP A 1 115 ? -12.502 9.685 0.690 1.00 98.38 115 ASP A CA 1
ATOM 830 C C . ASP A 1 115 ? -11.738 9.310 -0.595 1.00 98.38 115 ASP A C 1
ATOM 832 O O . ASP A 1 115 ? -10.612 8.812 -0.554 1.00 98.38 115 ASP A O 1
ATOM 836 N N . ASP A 1 116 ? -12.371 9.508 -1.752 1.00 97.50 116 ASP A N 1
ATOM 837 C CA . ASP A 1 116 ? -11.801 9.166 -3.060 1.00 97.50 116 ASP A CA 1
ATOM 838 C C . ASP A 1 116 ? -10.909 10.268 -3.651 1.00 97.50 116 ASP A C 1
ATOM 840 O O . ASP A 1 116 ? -10.210 10.018 -4.638 1.00 97.50 116 ASP A O 1
ATOM 844 N N . THR A 1 117 ? -10.899 11.462 -3.051 1.00 98.00 117 THR A N 1
ATOM 845 C CA . THR A 1 117 ? -10.006 12.563 -3.427 1.00 98.00 117 THR A CA 1
ATOM 846 C C . THR A 1 117 ? -8.669 12.517 -2.689 1.00 98.00 117 THR A C 1
ATOM 848 O O . THR A 1 117 ? -7.765 13.269 -3.055 1.00 98.00 117 THR A O 1
ATOM 851 N N . PHE A 1 118 ? -8.514 11.590 -1.733 1.00 97.69 118 PHE A N 1
ATOM 852 C 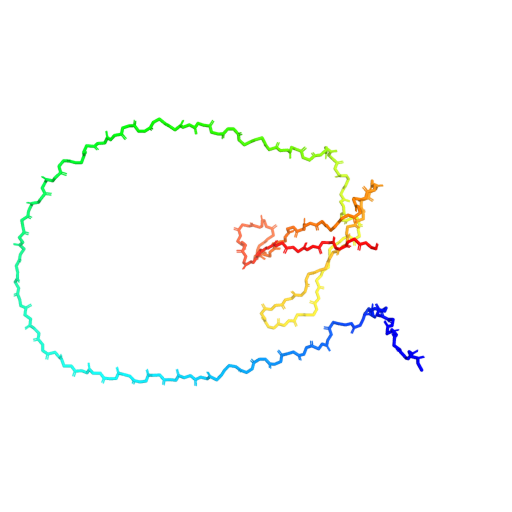CA . PHE A 1 118 ? -7.345 11.431 -0.866 1.00 97.69 118 PHE A CA 1
ATOM 853 C C . PHE A 1 118 ? -7.057 12.692 -0.025 1.00 97.69 118 PHE A C 1
ATOM 855 O O . PHE A 1 118 ? -5.906 13.040 0.234 1.00 97.69 118 PHE A O 1
ATOM 862 N N . GLU A 1 119 ? -8.103 13.391 0.421 1.00 98.06 119 GLU A N 1
ATOM 863 C CA . GLU A 1 119 ? -7.987 14.568 1.293 1.00 98.06 119 GLU A CA 1
ATOM 864 C C . GLU A 1 119 ? -7.751 14.191 2.767 1.00 98.06 119 GLU A C 1
ATOM 866 O O . GLU A 1 119 ? -7.002 14.879 3.466 1.00 98.06 119 GLU A O 1
ATOM 871 N N . GLU A 1 120 ? -8.345 13.093 3.243 1.00 98.25 120 GLU A N 1
ATOM 872 C CA . GLU A 1 120 ? -8.202 12.583 4.609 1.00 98.25 120 GLU A CA 1
ATOM 873 C C . GLU A 1 120 ? -7.507 11.209 4.616 1.00 98.25 120 GLU A C 1
ATOM 875 O O . GLU A 1 120 ? -8.145 10.148 4.647 1.00 98.25 120 GLU A O 1
ATOM 880 N N . ILE A 1 121 ? -6.167 11.237 4.609 1.00 98.44 121 ILE A N 1
ATOM 881 C CA . ILE A 1 121 ? -5.309 10.049 4.741 1.00 98.44 121 ILE A CA 1
ATOM 882 C C . ILE A 1 121 ? -5.347 9.522 6.181 1.00 98.44 121 ILE A C 1
ATOM 884 O O . ILE A 1 121 ? -4.976 10.219 7.126 1.00 98.44 121 ILE A O 1
ATOM 888 N N . VAL A 1 122 ? -5.735 8.257 6.345 1.00 98.06 122 VAL A N 1
ATOM 889 C CA . VAL A 1 122 ? -5.800 7.566 7.646 1.00 98.06 122 VAL A CA 1
ATOM 890 C C . VAL A 1 122 ? -4.625 6.627 7.900 1.00 98.06 122 VAL A C 1
ATOM 892 O O . VAL A 1 122 ? -4.350 6.292 9.051 1.00 98.06 122 VAL A O 1
ATOM 895 N N . ALA A 1 123 ? -3.914 6.211 6.852 1.00 98.25 123 ALA A N 1
ATOM 896 C CA . ALA A 1 123 ? -2.662 5.472 6.963 1.00 98.25 123 ALA A CA 1
ATOM 897 C C . ALA A 1 123 ? -1.819 5.657 5.699 1.00 98.25 123 ALA A C 1
ATOM 899 O O . ALA A 1 123 ? -2.359 5.728 4.598 1.00 98.25 123 ALA A O 1
ATOM 900 N N . SER A 1 124 ? -0.499 5.687 5.849 1.00 98.44 124 SER A N 1
ATOM 901 C CA . SER A 1 124 ? 0.439 5.692 4.730 1.00 98.44 124 SER A CA 1
ATOM 902 C C . SER A 1 124 ? 1.758 5.033 5.117 1.00 98.44 124 SER A C 1
ATOM 904 O O . SER A 1 124 ? 2.040 4.803 6.299 1.00 98.44 124 SER A O 1
ATOM 906 N N . GLY A 1 125 ? 2.573 4.709 4.120 1.00 98.12 125 GLY A N 1
ATOM 907 C CA . GLY A 1 125 ? 3.904 4.170 4.338 1.00 98.12 125 GLY A CA 1
ATOM 908 C C . GLY A 1 125 ? 4.574 3.731 3.048 1.00 98.12 125 GLY A C 1
ATOM 909 O O . GLY A 1 125 ? 4.131 4.049 1.950 1.00 98.12 125 GLY A O 1
ATOM 910 N N . THR A 1 126 ? 5.647 2.961 3.196 1.00 97.81 126 THR A N 1
ATOM 911 C CA . THR A 1 126 ? 6.413 2.417 2.074 1.00 97.81 126 THR A CA 1
ATOM 912 C C . THR A 1 126 ? 6.598 0.918 2.263 1.00 97.81 126 THR A C 1
ATOM 914 O O . THR A 1 126 ? 6.724 0.441 3.395 1.00 97.81 126 THR A O 1
ATOM 917 N N . ALA A 1 127 ? 6.560 0.163 1.169 1.00 96.75 127 ALA A N 1
ATOM 918 C CA . ALA A 1 127 ? 6.822 -1.267 1.164 1.00 96.75 127 ALA A CA 1
ATOM 919 C C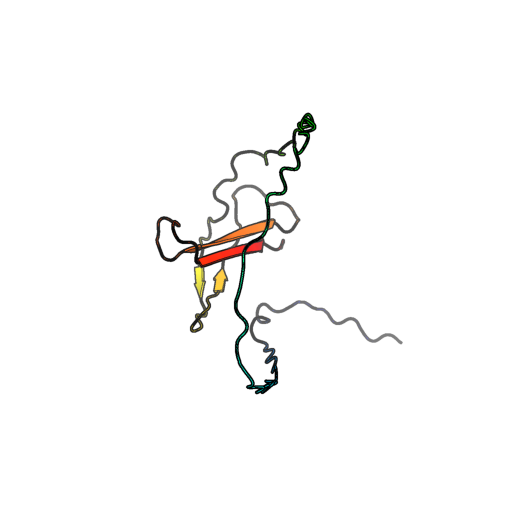 . ALA A 1 127 ? 7.648 -1.667 -0.070 1.00 96.75 127 ALA A C 1
ATOM 921 O O . ALA A 1 127 ? 7.388 -1.156 -1.162 1.00 96.75 127 ALA A O 1
ATOM 922 N N . PRO A 1 128 ? 8.593 -2.613 0.061 1.00 95.56 128 PRO A N 1
ATOM 923 C CA . PRO A 1 128 ? 9.398 -3.053 -1.066 1.00 95.56 128 PRO A CA 1
ATOM 924 C C . PRO A 1 128 ? 8.586 -3.941 -2.016 1.00 95.56 128 PRO A C 1
ATOM 926 O O . PRO A 1 128 ? 8.013 -4.965 -1.625 1.00 95.56 128 PRO A O 1
ATOM 929 N N . ALA A 1 129 ? 8.598 -3.594 -3.298 1.00 94.25 129 ALA A N 1
ATOM 930 C CA . ALA A 1 129 ? 8.347 -4.524 -4.384 1.00 94.25 129 ALA A CA 1
ATOM 931 C C . ALA A 1 129 ? 9.628 -5.331 -4.623 1.00 94.25 129 ALA A C 1
ATOM 933 O O . ALA A 1 129 ? 10.585 -4.844 -5.224 1.00 94.25 129 ALA A O 1
ATOM 934 N N . VAL A 1 130 ? 9.633 -6.559 -4.107 1.00 92.25 130 VAL A N 1
ATOM 935 C CA . VAL A 1 130 ? 10.816 -7.425 -4.100 1.00 92.25 130 VAL A CA 1
ATOM 936 C C . VAL A 1 130 ? 11.150 -7.918 -5.510 1.00 92.25 130 VAL A C 1
ATOM 938 O O . VAL A 1 130 ? 10.262 -8.413 -6.219 1.00 92.25 130 VAL A O 1
ATOM 941 N N . ALA A 1 131 ? 12.423 -7.819 -5.896 1.00 85.38 131 ALA A N 1
ATOM 942 C CA . ALA A 1 131 ? 12.935 -8.350 -7.157 1.00 85.38 131 ALA A CA 1
ATOM 943 C C . ALA A 1 131 ? 12.781 -9.888 -7.228 1.00 85.38 131 ALA A C 1
ATOM 945 O O . ALA A 1 131 ? 12.828 -10.593 -6.216 1.00 85.38 131 ALA A O 1
ATOM 946 N N . ALA A 1 132 ? 12.519 -10.416 -8.430 1.00 69.44 132 ALA A N 1
ATOM 947 C CA . ALA A 1 132 ? 12.098 -11.809 -8.644 1.00 69.44 132 ALA A CA 1
ATOM 948 C C . ALA A 1 132 ? 13.245 -12.827 -8.750 1.00 69.44 132 ALA A C 1
ATOM 950 O O . ALA A 1 132 ? 14.300 -12.492 -9.328 1.00 69.44 132 ALA A O 1
#

Secondary structure (DSSP, 8-state):
-----------TTTT---------------------------------------------------PPS----TTTT-EEEE---SS--EEEE----SSPPPSS-EEEEEEEESSTT--SEEEEEEEEE---

pLDDT: mean 70.6, std 22.98, range [36.28, 98.56]

Sequence (132 aa):
MTDSKPNWRLSRRGFLAGTIATALAACADGDTDSGPASTAVPNTDGTTASTATTAVPTTSVVETTVPPAVLTDPFTLGVASGDPLPDSVILWTRLHPEDPLPDDDIEVEWEVATDDTFEEIVASGTAPAVAA